Protein AF-B1KES6-F1 (afdb_monomer_lite)

Structure (mmCIF, N/CA/C/O backbone):
data_AF-B1KES6-F1
#
_entry.id   AF-B1KES6-F1
#
loop_
_atom_site.group_PDB
_atom_site.id
_atom_site.type_symbol
_atom_site.label_atom_id
_atom_site.label_alt_id
_atom_site.label_comp_id
_atom_site.label_asym_id
_atom_site.label_entity_id
_atom_site.label_seq_id
_atom_site.pdbx_PDB_ins_code
_atom_site.Cartn_x
_atom_site.Cartn_y
_atom_site.Cartn_z
_atom_site.occupancy
_atom_site.B_iso_or_equiv
_atom_site.auth_seq_id
_atom_site.auth_comp_id
_atom_site.auth_asym_id
_atom_site.auth_atom_id
_atom_site.pdbx_PDB_model_num
ATOM 1 N N . MET A 1 1 ? 25.388 -36.263 8.047 1.00 48.22 1 MET A N 1
ATOM 2 C CA . MET A 1 1 ? 25.508 -34.793 7.873 1.00 48.22 1 MET A CA 1
ATOM 3 C C . MET A 1 1 ? 25.022 -34.279 6.514 1.00 48.22 1 MET A C 1
ATOM 5 O O . MET A 1 1 ? 24.466 -33.194 6.491 1.00 48.22 1 MET A O 1
ATOM 9 N N . ARG A 1 2 ? 25.151 -35.018 5.396 1.00 57.78 2 ARG A N 1
ATOM 10 C CA . ARG A 1 2 ? 24.688 -34.560 4.061 1.00 57.78 2 ARG A CA 1
ATOM 11 C C . ARG A 1 2 ? 23.164 -34.418 3.894 1.00 57.78 2 ARG A C 1
ATOM 13 O O . ARG A 1 2 ? 22.730 -33.565 3.137 1.00 57.78 2 ARG A O 1
ATOM 20 N N . THR A 1 3 ? 22.358 -35.207 4.605 1.00 53.06 3 THR A N 1
ATOM 21 C CA . THR A 1 3 ? 20.883 -35.180 4.518 1.00 53.06 3 THR A CA 1
ATOM 22 C C . THR A 1 3 ? 20.226 -34.039 5.300 1.00 53.06 3 THR A C 1
ATOM 24 O O . THR A 1 3 ? 19.145 -33.600 4.928 1.00 53.06 3 THR A O 1
ATOM 27 N N . LEU A 1 4 ? 20.882 -33.513 6.341 1.00 53.25 4 LEU A N 1
ATOM 28 C CA . LEU A 1 4 ? 20.344 -32.413 7.157 1.00 53.25 4 LEU A CA 1
ATOM 29 C C . LEU A 1 4 ? 20.426 -31.058 6.437 1.00 53.25 4 LEU A C 1
ATOM 31 O O . LEU A 1 4 ? 19.585 -30.193 6.655 1.00 53.25 4 LEU A O 1
ATOM 35 N N . LEU A 1 5 ? 21.399 -30.894 5.535 1.00 55.38 5 LEU A N 1
ATOM 36 C CA . LEU A 1 5 ? 21.588 -29.653 4.781 1.00 55.38 5 LEU A CA 1
ATOM 37 C C . LEU A 1 5 ? 20.519 -29.462 3.684 1.00 55.38 5 LEU A C 1
ATOM 39 O O . LEU A 1 5 ? 20.170 -28.333 3.359 1.00 55.38 5 LEU A O 1
ATOM 43 N N . GLY A 1 6 ? 19.968 -30.556 3.141 1.00 59.88 6 GLY A N 1
ATOM 44 C CA . GLY A 1 6 ? 18.966 -30.518 2.065 1.00 59.88 6 GLY A CA 1
ATOM 45 C C . GLY A 1 6 ? 17.544 -30.170 2.521 1.00 59.88 6 G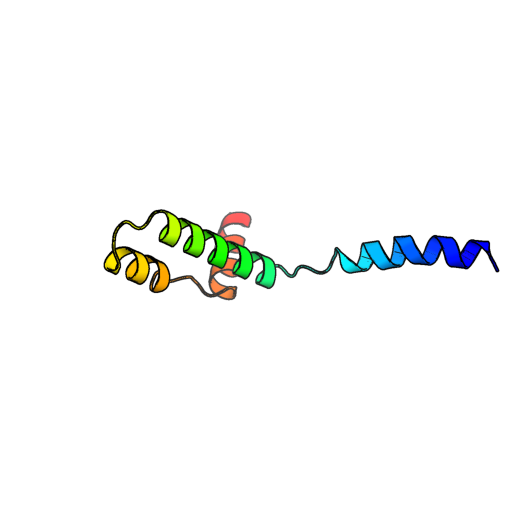LY A C 1
ATOM 46 O O . GLY A 1 6 ? 16.760 -29.661 1.728 1.00 59.88 6 GLY A O 1
ATOM 47 N N . MET A 1 7 ? 17.214 -30.401 3.797 1.00 60.16 7 MET A N 1
ATOM 48 C CA . MET A 1 7 ? 15.876 -30.146 4.355 1.00 60.16 7 MET A CA 1
ATOM 49 C C . MET A 1 7 ? 15.733 -28.734 4.949 1.00 60.16 7 MET A C 1
ATOM 51 O O . MET A 1 7 ? 14.621 -28.237 5.102 1.00 60.16 7 MET A O 1
ATOM 55 N N . ALA A 1 8 ? 16.854 -28.064 5.238 1.00 61.91 8 ALA A N 1
ATOM 56 C CA . ALA A 1 8 ? 16.868 -26.711 5.791 1.00 61.91 8 ALA A CA 1
ATOM 57 C C . ALA A 1 8 ? 16.483 -25.632 4.759 1.00 61.91 8 ALA A C 1
ATOM 59 O O . ALA A 1 8 ? 15.858 -24.637 5.113 1.00 61.91 8 ALA A O 1
ATOM 60 N N . LEU A 1 9 ? 16.812 -25.842 3.479 1.00 67.38 9 LEU A N 1
ATOM 61 C CA . LEU A 1 9 ? 16.535 -24.890 2.399 1.00 67.38 9 LEU A CA 1
ATOM 62 C C . LEU A 1 9 ? 15.029 -24.682 2.112 1.00 67.38 9 LEU A C 1
ATOM 64 O O . LEU A 1 9 ? 14.607 -23.527 2.058 1.00 67.38 9 LEU A O 1
ATOM 68 N N . PRO A 1 10 ? 14.188 -25.730 1.975 1.00 70.44 10 PRO A N 1
ATOM 69 C CA . PRO A 1 10 ? 12.747 -25.537 1.789 1.00 70.44 10 PRO A CA 1
ATOM 70 C C . PRO A 1 10 ? 12.057 -24.973 3.042 1.00 70.44 10 PRO A C 1
ATOM 72 O O . PRO A 1 10 ? 11.148 -24.157 2.915 1.00 70.44 10 PRO A O 1
ATOM 75 N N . LEU A 1 11 ? 12.518 -25.337 4.247 1.00 71.00 11 LEU A N 1
ATOM 76 C CA . LEU A 1 11 ? 11.982 -24.803 5.506 1.00 71.00 11 LEU A CA 1
ATOM 77 C C . LEU A 1 11 ? 12.251 -23.295 5.650 1.00 71.00 11 LEU A C 1
ATOM 79 O O . LEU A 1 11 ? 11.358 -22.535 6.022 1.00 71.00 11 LEU A O 1
ATOM 83 N N . ALA A 1 12 ? 13.460 -22.849 5.301 1.00 68.69 12 ALA A N 1
ATOM 84 C CA . ALA A 1 12 ? 13.820 -21.433 5.323 1.00 68.69 12 ALA A CA 1
ATOM 85 C C . ALA A 1 12 ? 12.967 -20.602 4.348 1.00 68.69 12 ALA A C 1
ATOM 87 O O . ALA A 1 12 ? 12.581 -19.478 4.666 1.00 68.69 12 ALA A O 1
ATOM 88 N N . LEU A 1 13 ? 12.613 -21.172 3.191 1.00 71.00 13 LEU A N 1
ATOM 89 C CA . LEU A 1 13 ? 11.789 -20.497 2.189 1.00 71.00 13 LEU A CA 1
ATOM 90 C C . LEU A 1 13 ? 10.327 -20.345 2.641 1.00 71.00 13 LEU A C 1
ATOM 92 O O . LEU A 1 13 ? 9.711 -19.319 2.371 1.00 71.00 13 LEU A O 1
ATOM 96 N N . THR A 1 14 ? 9.779 -21.316 3.381 1.00 69.12 14 THR A N 1
ATOM 97 C CA . THR A 1 14 ? 8.399 -21.227 3.898 1.00 69.12 14 THR A CA 1
ATOM 98 C C . THR A 1 14 ? 8.201 -20.123 4.939 1.00 69.12 14 THR A C 1
ATOM 100 O O . THR A 1 14 ? 7.155 -19.482 4.942 1.00 69.12 14 THR A O 1
ATOM 103 N N . VAL A 1 15 ? 9.209 -19.836 5.771 1.00 67.50 15 VAL A N 1
ATOM 104 C CA . VAL A 1 15 ? 9.137 -18.761 6.783 1.00 67.50 15 VAL A CA 1
ATOM 105 C C . VAL A 1 15 ? 9.223 -17.372 6.141 1.00 67.50 15 VAL A C 1
ATOM 107 O O . VAL A 1 15 ? 8.671 -16.407 6.664 1.00 67.50 15 VAL A O 1
ATOM 110 N N . ALA A 1 16 ? 9.862 -17.259 4.974 1.00 65.38 16 ALA A N 1
ATOM 111 C CA . ALA A 1 16 ? 9.958 -15.993 4.252 1.00 65.38 16 ALA A CA 1
ATOM 112 C C . ALA A 1 16 ? 8.611 -15.533 3.656 1.00 65.38 16 ALA A C 1
ATOM 114 O O . ALA A 1 16 ? 8.408 -14.339 3.463 1.00 65.38 16 ALA A O 1
ATOM 115 N N . ILE A 1 17 ? 7.679 -16.456 3.387 1.00 65.50 17 ILE A N 1
ATOM 116 C CA . ILE A 1 17 ? 6.396 -16.146 2.727 1.00 65.50 17 ILE A CA 1
ATOM 117 C C . ILE A 1 17 ? 5.292 -15.820 3.751 1.00 65.50 17 ILE A C 1
ATOM 119 O O . ILE A 1 17 ? 4.306 -15.172 3.416 1.00 65.50 17 ILE A O 1
ATOM 123 N N . THR A 1 18 ? 5.459 -16.181 5.028 1.00 67.81 18 THR A N 1
ATOM 124 C CA . THR A 1 18 ? 4.479 -15.880 6.09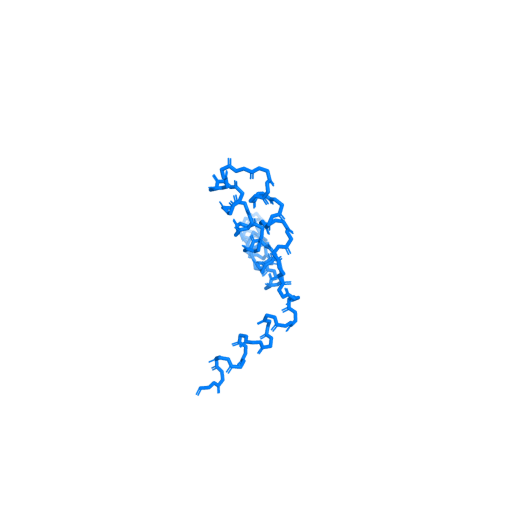4 1.00 67.81 18 THR A CA 1
ATOM 125 C C . THR A 1 18 ? 4.494 -14.419 6.566 1.00 67.81 18 THR A C 1
ATOM 127 O O . THR A 1 18 ? 3.874 -14.096 7.575 1.00 67.81 18 THR A O 1
ATOM 130 N N . GLY A 1 19 ? 5.239 -13.543 5.887 1.00 60.12 19 GLY A N 1
ATOM 131 C CA . GLY A 1 19 ? 5.644 -12.241 6.416 1.00 60.12 19 GLY A CA 1
ATOM 132 C C . GLY A 1 19 ? 4.846 -11.018 5.970 1.00 60.12 19 GLY A C 1
ATOM 133 O O . GLY A 1 19 ? 5.090 -9.957 6.532 1.00 60.12 19 GLY A O 1
ATOM 134 N N . CYS A 1 20 ? 3.920 -11.103 5.008 1.00 69.75 20 CYS A N 1
ATOM 135 C CA . CYS A 1 20 ? 3.150 -9.913 4.628 1.00 69.75 20 CYS A CA 1
ATOM 136 C C . CYS A 1 20 ? 2.217 -9.514 5.774 1.00 69.75 20 CYS A C 1
ATOM 138 O O . CYS A 1 20 ? 1.268 -10.230 6.104 1.00 69.75 20 CYS A O 1
ATOM 140 N N . THR A 1 21 ? 2.478 -8.366 6.390 1.00 84.38 21 THR A N 1
ATOM 141 C CA . THR A 1 21 ? 1.596 -7.834 7.423 1.00 84.38 21 THR A CA 1
ATOM 142 C C . THR A 1 21 ? 0.288 -7.353 6.792 1.00 84.38 21 THR A C 1
ATOM 144 O O . THR A 1 21 ? 0.251 -6.878 5.656 1.00 84.38 21 THR A O 1
ATOM 147 N N . ASN A 1 22 ? -0.809 -7.407 7.551 1.00 86.94 22 ASN A N 1
ATOM 148 C CA . ASN A 1 22 ? -2.099 -6.865 7.104 1.00 86.94 22 ASN A CA 1
ATOM 149 C C . ASN A 1 22 ? -2.013 -5.373 6.729 1.00 86.94 22 ASN A C 1
ATOM 151 O O . ASN A 1 22 ? -2.762 -4.907 5.874 1.00 86.94 22 ASN A O 1
ATOM 155 N N . LYS A 1 23 ? -1.077 -4.634 7.337 1.00 90.44 23 LYS A N 1
ATOM 156 C CA . LYS A 1 23 ? -0.810 -3.230 7.019 1.00 90.44 23 LYS A CA 1
ATOM 157 C C . LYS A 1 23 ? -0.139 -3.063 5.656 1.00 90.44 23 LYS A C 1
ATOM 159 O O . LYS A 1 23 ? -0.558 -2.199 4.895 1.00 90.44 23 LYS A O 1
ATOM 164 N N . GLU A 1 24 ? 0.860 -3.881 5.338 1.00 89.88 24 GLU A N 1
ATOM 165 C CA . GLU A 1 24 ? 1.504 -3.865 4.016 1.00 89.88 24 GLU A CA 1
ATOM 166 C C . GLU A 1 24 ? 0.521 -4.279 2.921 1.00 89.88 24 GLU A C 1
ATOM 168 O O . GLU A 1 24 ? 0.454 -3.639 1.876 1.00 89.88 24 GLU A O 1
ATOM 173 N N . LEU A 1 25 ? -0.311 -5.292 3.183 1.00 89.75 25 LEU A N 1
ATOM 174 C CA . LEU A 1 25 ? -1.367 -5.692 2.255 1.00 89.75 25 LEU A CA 1
ATOM 175 C C . LEU A 1 25 ? -2.398 -4.571 2.044 1.00 89.75 25 LEU A C 1
ATOM 177 O O . LEU A 1 25 ? -2.824 -4.330 0.915 1.00 89.75 25 LEU A O 1
ATOM 181 N N . TYR A 1 26 ? -2.778 -3.865 3.114 1.00 92.06 26 TYR A N 1
ATOM 182 C CA . TYR A 1 26 ? -3.648 -2.694 3.028 1.00 92.06 26 TYR A CA 1
ATOM 183 C C . TYR A 1 26 ? -3.028 -1.593 2.161 1.00 92.06 26 TYR A C 1
ATOM 185 O O . TYR A 1 26 ? -3.674 -1.106 1.237 1.00 92.06 26 TYR A O 1
ATOM 193 N N . GLN A 1 27 ? -1.767 -1.238 2.416 1.00 91.94 27 GLN A N 1
ATOM 194 C CA . GLN A 1 27 ? -1.049 -0.223 1.641 1.00 91.94 27 GLN A CA 1
ATOM 195 C C . GLN A 1 27 ? -0.969 -0.594 0.160 1.00 91.94 27 GLN A C 1
ATOM 197 O O . GLN A 1 27 ? -1.334 0.218 -0.687 1.00 91.94 27 GLN A O 1
ATOM 202 N N . PHE A 1 28 ? -0.606 -1.840 -0.148 1.00 91.75 28 PHE A N 1
ATOM 203 C CA . PHE A 1 28 ? -0.572 -2.334 -1.520 1.00 91.75 28 PHE A CA 1
ATOM 204 C C . PHE A 1 28 ? -1.939 -2.215 -2.212 1.00 91.75 28 PHE A C 1
ATOM 206 O O . PHE A 1 28 ? -2.023 -1.766 -3.353 1.00 91.75 28 PHE A O 1
ATOM 213 N N . GLY A 1 29 ? -3.031 -2.562 -1.522 1.00 91.38 29 GLY A N 1
ATOM 214 C CA . GLY A 1 29 ? -4.387 -2.394 -2.055 1.00 91.38 29 GLY A CA 1
ATOM 215 C C . GLY A 1 29 ? -4.739 -0.932 -2.354 1.00 91.38 29 GLY A C 1
ATOM 216 O O . GLY A 1 29 ? -5.288 -0.631 -3.414 1.00 91.38 29 GLY A O 1
ATOM 217 N N . GLN A 1 30 ? -4.370 -0.015 -1.457 1.00 93.19 30 GLN A N 1
ATOM 218 C CA . GLN A 1 30 ? -4.602 1.422 -1.626 1.00 93.19 30 GLN A CA 1
ATOM 219 C C . GLN A 1 30 ? -3.796 2.028 -2.784 1.00 93.19 30 GLN A C 1
ATOM 221 O O . GLN A 1 30 ? -4.272 2.951 -3.451 1.00 93.19 30 GLN A O 1
ATOM 226 N N . GLU A 1 31 ? -2.581 1.538 -3.020 1.00 92.06 31 GLU A N 1
ATOM 227 C CA . GLU A 1 31 ? -1.745 1.934 -4.159 1.00 92.06 31 GLU A CA 1
ATOM 228 C C . GLU A 1 31 ? -2.309 1.401 -5.479 1.00 92.06 31 GLU A C 1
ATOM 230 O O . GLU A 1 31 ? -2.384 2.138 -6.460 1.00 92.06 31 GLU A O 1
ATOM 235 N N . GLN A 1 32 ? -2.781 0.151 -5.499 1.00 92.94 32 GLN A N 1
ATOM 236 C CA . GLN A 1 32 ? -3.445 -0.434 -6.667 1.00 92.94 32 GLN A CA 1
ATOM 237 C C . GLN A 1 32 ? -4.707 0.341 -7.051 1.00 92.94 32 GLN A C 1
ATOM 239 O O . GLN A 1 32 ? -4.897 0.661 -8.223 1.00 92.94 32 GLN A O 1
ATOM 244 N N . GLN A 1 33 ? -5.549 0.688 -6.073 1.00 90.88 33 GLN A N 1
ATOM 245 C CA . GLN A 1 33 ? -6.765 1.465 -6.317 1.00 90.88 33 GLN A CA 1
ATOM 246 C C . GLN A 1 33 ? -6.450 2.856 -6.888 1.00 90.88 33 GLN A C 1
ATOM 248 O O . GLN A 1 33 ? -7.096 3.295 -7.837 1.00 90.88 33 GLN A O 1
ATOM 253 N N . GLU A 1 34 ? -5.431 3.534 -6.355 1.00 93.69 34 GLU A N 1
ATOM 254 C CA . GLU A 1 34 ? -4.977 4.818 -6.899 1.00 93.69 34 GLU A CA 1
ATOM 255 C C . GLU A 1 34 ? -4.422 4.672 -8.314 1.00 93.69 34 GLU A C 1
ATOM 257 O O . GLU A 1 34 ? -4.778 5.451 -9.194 1.00 93.69 34 GLU A O 1
ATOM 262 N N . SER A 1 35 ? -3.595 3.656 -8.558 1.00 94.06 35 SER A N 1
ATOM 263 C CA . SER A 1 35 ? -3.023 3.419 -9.880 1.00 94.06 35 SER A CA 1
ATOM 264 C 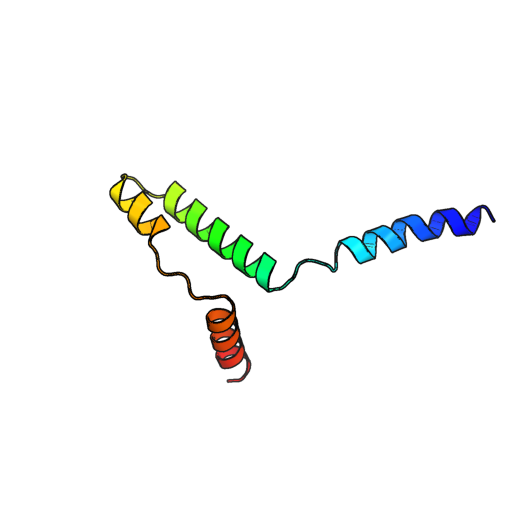C . SER A 1 35 ? -4.100 3.134 -10.927 1.00 94.06 35 SER A C 1
ATOM 266 O O . SER A 1 35 ? -3.976 3.611 -12.053 1.00 94.06 35 SER A O 1
ATOM 268 N N . GLN A 1 36 ? -5.143 2.377 -10.578 1.00 95.25 36 GLN A N 1
ATOM 269 C CA . GLN A 1 36 ? -6.282 2.133 -11.467 1.00 95.25 36 GLN A CA 1
ATOM 270 C C . GLN A 1 36 ? -7.061 3.424 -11.731 1.00 95.25 36 GLN A C 1
ATOM 272 O O . GLN A 1 36 ? -7.283 3.761 -12.889 1.00 95.25 36 GLN A O 1
ATOM 277 N N . CYS A 1 37 ? -7.368 4.198 -10.685 1.00 95.00 37 CYS A N 1
ATOM 278 C CA . CYS A 1 37 ? -8.028 5.500 -10.819 1.00 95.00 37 CYS A CA 1
ATOM 279 C C . CYS A 1 37 ? -7.260 6.430 -11.773 1.00 95.00 37 CYS A C 1
ATOM 281 O O . CYS A 1 37 ? -7.838 7.003 -12.693 1.00 95.00 37 CYS A O 1
ATOM 283 N N . ILE A 1 38 ? -5.937 6.534 -11.606 1.00 95.81 38 ILE A N 1
ATOM 284 C CA . ILE A 1 38 ? -5.081 7.356 -12.473 1.00 95.81 38 ILE A CA 1
ATOM 285 C C . ILE A 1 38 ? -5.061 6.811 -13.905 1.00 95.81 38 ILE A C 1
ATOM 287 O O . ILE A 1 38 ? -5.064 7.597 -14.848 1.00 95.81 38 ILE A O 1
ATOM 291 N N . SER A 1 39 ? -5.051 5.487 -14.083 1.00 95.94 39 SER A N 1
ATOM 292 C CA . SER A 1 39 ? -5.071 4.869 -15.413 1.00 95.94 39 SER A CA 1
ATOM 293 C C . SER A 1 39 ? -6.366 5.146 -16.182 1.00 95.94 39 SER A C 1
ATOM 295 O O . SER A 1 39 ? -6.349 5.121 -17.412 1.00 95.94 39 SER A O 1
ATOM 297 N N . GLU A 1 40 ? -7.475 5.369 -15.480 1.00 96.38 40 GLU A N 1
ATOM 298 C CA . GLU A 1 40 ? -8.787 5.671 -16.066 1.00 96.38 40 GLU A CA 1
ATOM 299 C C . GLU A 1 40 ? -9.040 7.182 -16.214 1.00 96.38 40 GLU A C 1
ATOM 301 O O . GLU A 1 40 ? -9.958 7.598 -16.925 1.00 96.38 40 GLU A O 1
ATOM 306 N N . ALA A 1 41 ? -8.217 8.021 -15.580 1.00 95.38 41 ALA A N 1
ATOM 307 C CA . ALA A 1 41 ? -8.361 9.467 -15.605 1.00 95.38 41 ALA A CA 1
ATOM 308 C C . ALA A 1 41 ? -8.063 10.056 -16.997 1.00 95.38 41 ALA A C 1
ATOM 310 O O . ALA A 1 41 ? -7.017 9.820 -17.598 1.00 95.38 41 ALA A O 1
ATOM 311 N N . VAL A 1 42 ? -8.972 10.906 -17.485 1.00 94.75 42 VAL A N 1
ATOM 312 C CA . VAL A 1 42 ? -8.867 11.537 -18.819 1.00 94.75 42 VAL A CA 1
ATOM 313 C C . VAL A 1 42 ? -8.221 12.931 -18.760 1.00 94.75 42 VAL A C 1
ATOM 315 O O . VAL A 1 42 ? -7.842 13.493 -19.786 1.00 94.75 42 VAL A O 1
ATOM 318 N N . SER A 1 43 ? -8.091 13.524 -17.569 1.00 96.06 43 SER A N 1
ATOM 319 C CA . SER A 1 43 ? -7.543 14.873 -17.382 1.00 96.06 43 SER A CA 1
ATOM 320 C C . SER A 1 43 ? -6.699 15.003 -16.116 1.00 96.06 43 SER A C 1
ATOM 322 O O . SER A 1 43 ? -6.855 14.243 -15.163 1.00 96.06 43 SER A O 1
ATOM 324 N N . GLU A 1 44 ? -5.842 16.024 -16.073 1.00 93.62 44 GLU A N 1
ATOM 325 C CA . GLU A 1 44 ? -4.998 16.316 -14.905 1.00 93.62 44 GLU A CA 1
ATOM 326 C C . GLU A 1 44 ? -5.809 16.582 -13.630 1.00 93.62 44 GLU A C 1
ATOM 328 O O . GLU A 1 44 ? -5.392 16.187 -12.544 1.00 93.62 44 GLU A O 1
ATOM 333 N N . SER A 1 45 ? -6.994 17.192 -13.755 1.00 94.81 45 SER A N 1
ATOM 334 C CA . SER A 1 45 ? -7.907 17.369 -12.619 1.00 94.81 45 SER A CA 1
ATOM 335 C C . SER A 1 45 ? -8.319 16.022 -12.030 1.00 94.81 45 SER A C 1
ATOM 337 O O . SER A 1 45 ? -8.222 15.839 -10.825 1.00 94.81 45 SER A O 1
ATOM 339 N N . GLN A 1 46 ? -8.689 15.056 -12.876 1.00 93.94 46 GLN A N 1
ATOM 340 C CA . GLN A 1 46 ? -9.084 13.719 -12.424 1.00 93.94 46 GLN A CA 1
ATOM 341 C C . GLN A 1 46 ? -7.911 12.965 -11.782 1.00 93.94 46 GLN A C 1
ATOM 343 O O . GLN A 1 46 ? -8.092 12.278 -10.784 1.00 93.94 46 GLN A O 1
ATOM 348 N N . ILE A 1 47 ? -6.687 13.145 -12.290 1.00 94.12 47 ILE A N 1
ATOM 349 C CA . ILE A 1 47 ? -5.478 12.589 -11.660 1.00 94.12 47 ILE A CA 1
ATOM 350 C C . ILE A 1 47 ? -5.273 13.186 -10.258 1.00 94.12 47 ILE A C 1
ATOM 352 O O . ILE A 1 47 ? -4.922 12.464 -9.322 1.00 94.12 47 ILE A O 1
ATOM 356 N N . ASN A 1 48 ? -5.488 14.493 -10.092 1.00 95.06 48 ASN A N 1
ATOM 357 C CA . ASN A 1 48 ? -5.387 15.150 -8.788 1.00 95.06 48 ASN A CA 1
ATOM 358 C C . ASN A 1 48 ? -6.491 14.689 -7.828 1.00 95.06 48 ASN A C 1
ATOM 360 O O . ASN A 1 48 ? -6.217 14.499 -6.642 1.00 95.06 48 ASN A O 1
ATOM 364 N N . ASP A 1 49 ? -7.697 14.436 -8.331 1.00 94.69 49 ASP A N 1
ATOM 365 C CA . ASP A 1 49 ? -8.790 13.860 -7.547 1.00 94.69 49 ASP A CA 1
ATOM 366 C C . ASP A 1 49 ? -8.426 12.442 -7.066 1.00 94.69 49 ASP A C 1
ATOM 368 O O . ASP A 1 49 ? -8.556 12.146 -5.880 1.00 94.69 49 ASP A O 1
ATOM 372 N N . CYS A 1 50 ? -7.844 11.596 -7.929 1.00 93.62 50 CYS A N 1
ATOM 373 C CA . CYS A 1 50 ? -7.357 10.263 -7.543 1.00 93.62 50 CYS A CA 1
ATOM 374 C C . CYS A 1 50 ? -6.295 10.311 -6.431 1.00 93.62 50 CYS A C 1
ATOM 376 O O . CYS A 1 50 ? -6.315 9.489 -5.516 1.00 93.62 50 CYS A O 1
ATOM 378 N N . LYS A 1 51 ? -5.371 11.279 -6.492 1.00 91.56 51 LYS A N 1
ATOM 379 C CA . LYS A 1 51 ? -4.300 11.450 -5.493 1.00 91.56 51 LYS A CA 1
ATOM 380 C C . LYS A 1 51 ? 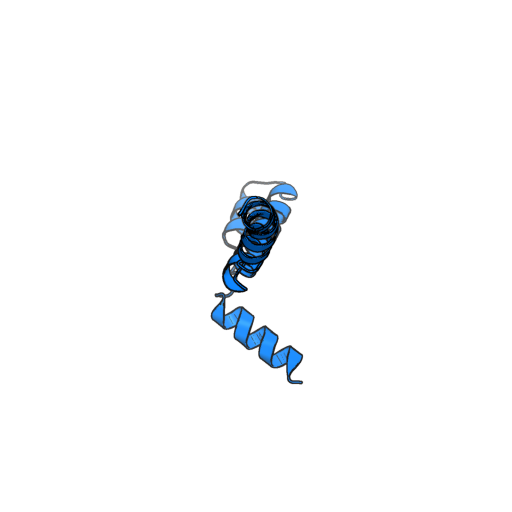-4.786 12.056 -4.179 1.00 91.56 51 LYS A C 1
ATOM 382 O O . LYS A 1 51 ? -4.188 11.815 -3.134 1.00 91.56 51 LYS A O 1
ATOM 387 N N . SER A 1 52 ? -5.828 12.881 -4.238 1.00 89.94 52 SER A N 1
ATOM 388 C CA . SER A 1 52 ? -6.399 13.566 -3.073 1.00 89.94 52 SER A CA 1
ATOM 389 C C . SER A 1 52 ? -7.566 12.813 -2.438 1.00 89.94 52 SER A C 1
ATOM 391 O O . SER A 1 52 ? -8.048 13.228 -1.382 1.00 89.94 52 SER A O 1
ATOM 393 N N . ALA A 1 53 ? -7.992 11.696 -3.040 1.00 85.38 53 ALA A N 1
ATOM 394 C CA . ALA A 1 53 ? -8.991 10.805 -2.478 1.00 85.38 53 ALA A CA 1
ATOM 395 C C . ALA A 1 53 ? -8.623 10.459 -1.028 1.00 85.38 53 ALA A C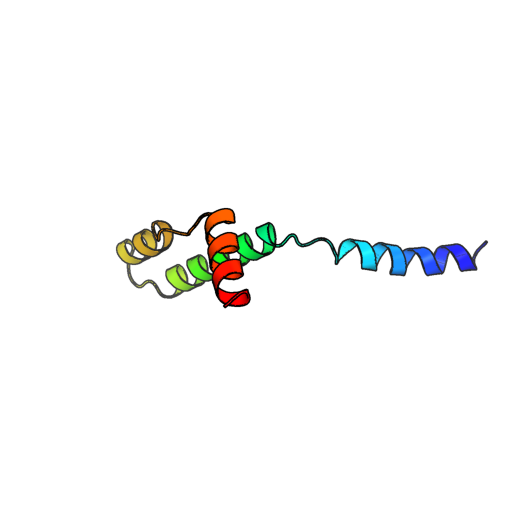 1
ATOM 397 O O . ALA A 1 53 ? -7.539 9.940 -0.746 1.00 85.38 53 ALA A O 1
ATOM 398 N N . ASN A 1 54 ? -9.522 10.780 -0.095 1.00 79.31 54 ASN A N 1
ATOM 399 C CA . ASN A 1 54 ? -9.300 10.494 1.313 1.00 79.31 54 ASN A CA 1
ATOM 400 C C . ASN A 1 54 ? -9.313 8.976 1.511 1.00 79.31 54 ASN A C 1
ATOM 402 O O . ASN A 1 54 ? -10.327 8.310 1.304 1.00 79.31 54 ASN A O 1
ATOM 406 N N . LYS A 1 55 ? -8.156 8.443 1.887 1.00 84.38 55 LYS A N 1
ATOM 407 C CA . LYS A 1 55 ? -7.961 7.039 2.218 1.00 84.38 55 LYS A CA 1
ATOM 408 C C . LYS A 1 55 ? -7.949 6.931 3.742 1.00 84.38 55 LYS A C 1
ATOM 410 O O . LYS A 1 55 ? -7.116 7.611 4.349 1.00 84.38 55 LYS A O 1
ATOM 415 N N . PRO A 1 56 ? -8.801 6.091 4.362 1.00 89.12 56 PRO A N 1
ATOM 416 C CA . PRO A 1 56 ? -8.764 5.923 5.807 1.00 89.12 56 PRO A CA 1
ATOM 417 C C . PRO A 1 56 ? -7.366 5.480 6.247 1.00 89.12 56 PRO A C 1
ATOM 419 O O . PRO A 1 56 ? -6.612 4.840 5.501 1.00 89.12 56 PRO A O 1
ATOM 422 N N . SER A 1 57 ? -6.984 5.808 7.473 1.00 93.00 57 SER A N 1
ATOM 423 C CA . SER A 1 57 ? -5.798 5.199 8.061 1.00 93.00 57 SER A CA 1
ATOM 424 C C . SER A 1 57 ? -5.997 3.685 8.189 1.00 93.00 57 SER A C 1
ATOM 426 O O . SER A 1 57 ? -7.119 3.178 8.233 1.00 93.00 57 SER A O 1
ATOM 428 N N . TYR A 1 58 ? -4.897 2.935 8.276 1.00 93.88 58 TYR A N 1
ATOM 429 C CA . TYR A 1 58 ? -4.977 1.485 8.471 1.00 93.88 58 TYR A CA 1
ATOM 430 C C . TYR A 1 58 ? -5.781 1.102 9.729 1.00 93.88 58 TYR A C 1
ATOM 432 O O . TYR A 1 58 ? -6.507 0.112 9.711 1.00 93.88 58 TYR A O 1
ATOM 440 N N . GLU A 1 59 ? -5.692 1.893 10.802 1.00 94.56 59 GLU A N 1
ATOM 441 C CA . GLU A 1 59 ? -6.433 1.636 12.044 1.00 94.56 59 GLU A CA 1
ATOM 442 C C . GLU A 1 59 ? -7.938 1.878 11.884 1.00 94.56 59 GLU A C 1
ATOM 444 O O . GLU A 1 59 ? -8.741 1.096 12.392 1.00 94.56 59 GLU A O 1
ATOM 449 N N . GLU A 1 60 ? -8.334 2.918 11.144 1.00 94.31 60 GLU A N 1
ATOM 450 C CA . GLU A 1 60 ? -9.743 3.169 10.813 1.00 94.31 60 GLU A CA 1
ATOM 451 C C . GLU A 1 60 ? -10.305 2.039 9.955 1.00 94.31 60 GLU A C 1
ATOM 453 O O . GLU A 1 60 ? -11.312 1.434 10.322 1.00 94.31 60 GLU A O 1
ATOM 458 N N . TYR A 1 61 ? -9.590 1.668 8.891 1.00 92.88 61 TYR A N 1
ATOM 459 C CA . TYR A 1 61 ? -9.935 0.520 8.057 1.00 92.88 61 TYR A CA 1
ATOM 460 C C . TYR A 1 61 ? -10.085 -0.764 8.884 1.00 92.88 61 TYR A C 1
ATOM 462 O O . TYR A 1 61 ? -11.064 -1.496 8.738 1.00 92.88 61 TYR A O 1
ATOM 470 N N . LYS A 1 62 ? -9.129 -1.051 9.775 1.00 93.62 62 LYS A N 1
ATOM 471 C CA . LYS A 1 62 ? -9.158 -2.246 10.621 1.00 93.62 62 LYS A CA 1
ATOM 472 C C . LYS A 1 62 ? -10.390 -2.250 11.524 1.00 93.62 62 LYS A C 1
ATOM 474 O O . LYS A 1 62 ? -11.089 -3.259 11.588 1.00 93.62 62 LYS A O 1
ATOM 479 N N . LYS A 1 63 ? -10.685 -1.121 12.172 1.00 94.75 63 LYS A N 1
ATOM 480 C CA . LYS A 1 63 ? -11.859 -0.963 13.037 1.00 94.75 63 LYS A CA 1
ATOM 481 C C . LYS A 1 63 ? -13.166 -1.178 12.268 1.00 94.75 63 LYS A C 1
ATOM 483 O O . LYS A 1 63 ? -14.043 -1.889 12.750 1.00 94.75 63 LYS A O 1
ATOM 488 N N . GLU A 1 64 ? -13.300 -0.587 11.083 1.00 91.75 64 GLU A N 1
ATOM 489 C CA . GLU A 1 64 ? -14.481 -0.762 10.226 1.00 91.75 64 GLU A CA 1
ATOM 490 C C . GLU A 1 64 ? -14.650 -2.219 9.791 1.00 91.75 64 GLU A C 1
ATOM 492 O O . GLU A 1 64 ? -15.741 -2.782 9.868 1.00 91.75 64 GLU A O 1
ATOM 497 N N . ARG A 1 65 ? -13.552 -2.866 9.391 1.00 90.81 65 ARG A N 1
ATOM 498 C CA . ARG A 1 65 ? -13.540 -4.282 9.011 1.00 90.81 65 ARG A CA 1
ATOM 499 C C . ARG A 1 65 ? -13.969 -5.189 10.157 1.00 90.81 65 ARG A C 1
ATOM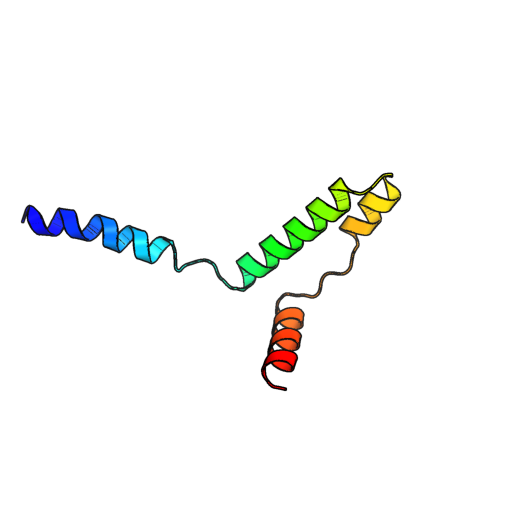 501 O O . ARG A 1 65 ? -14.755 -6.105 9.936 1.00 90.81 65 ARG A O 1
ATOM 508 N N . GLU A 1 66 ? -13.472 -4.944 11.363 1.00 92.56 66 GLU A N 1
ATOM 509 C CA . GLU A 1 66 ? -13.853 -5.705 12.556 1.00 92.56 66 GLU A CA 1
ATOM 510 C C . GLU A 1 66 ? -15.328 -5.491 12.920 1.00 92.56 66 GLU A C 1
ATOM 512 O O . GLU A 1 66 ? -16.008 -6.448 13.291 1.00 92.56 66 GLU A O 1
ATOM 517 N N . ALA A 1 67 ? -15.854 -4.274 12.749 1.00 92.38 67 ALA A N 1
ATOM 518 C CA . ALA A 1 67 ? -17.266 -3.976 12.982 1.00 92.38 67 ALA A CA 1
ATOM 519 C C . ALA A 1 67 ? -18.204 -4.740 12.028 1.00 92.38 67 ALA A C 1
ATOM 521 O O . ALA A 1 67 ? -19.271 -5.169 12.448 1.00 92.38 67 ALA A O 1
ATOM 522 N N . VAL A 1 68 ? -17.794 -4.952 10.771 1.00 91.94 68 VAL A N 1
ATOM 523 C CA . VAL A 1 68 ? -18.561 -5.736 9.780 1.00 91.94 68 VAL A CA 1
ATOM 524 C C . VAL A 1 68 ? -18.453 -7.242 10.027 1.00 91.94 68 VAL A C 1
ATOM 526 O O . VAL A 1 68 ? -19.404 -7.979 9.808 1.00 91.94 68 VAL A O 1
ATOM 529 N N . VAL A 1 69 ? -17.290 -7.729 10.460 1.00 87.44 69 VAL A N 1
ATOM 530 C CA . VAL A 1 69 ? -17.083 -9.169 10.702 1.00 87.44 69 VAL A CA 1
ATOM 531 C C . VAL A 1 69 ? -17.738 -9.636 12.011 1.00 87.44 69 VAL A C 1
ATOM 533 O O . VAL A 1 69 ? -18.014 -10.824 12.162 1.00 87.44 69 VAL A O 1
ATOM 536 N N . SER A 1 70 ? -17.985 -8.726 12.956 1.00 75.19 70 SER A N 1
ATOM 537 C CA . SER A 1 70 ? -18.593 -9.027 14.263 1.00 75.19 70 SER A CA 1
ATOM 538 C C . SER A 1 70 ? -20.111 -8.806 14.340 1.00 75.19 70 SER A C 1
ATOM 540 O O . SER A 1 70 ? -20.689 -9.061 15.398 1.00 75.19 70 SER A O 1
ATOM 542 N N . SER A 1 71 ? -20.749 -8.354 13.252 1.00 55.44 71 SER A N 1
ATOM 543 C CA . SER A 1 71 ? -22.207 -8.174 13.128 1.00 55.44 71 SER A CA 1
ATOM 544 C C . SER A 1 71 ? -22.902 -9.414 12.579 1.00 55.44 71 SER A C 1
ATOM 546 O O . SER A 1 71 ? -23.948 -9.797 13.145 1.00 55.44 71 SER A O 1
#

Secondary structure (DSSP, 8-state):
-HHHHHHHHHHHHHHHHTT--HHHHHHHHHHHHHHHHHHH--SHHHHHHHHH--PPPHHHHHHHHHHHHT-

pLDDT: mean 83.2, std 14.15, range [48.22, 96.38]

Organism: Shewanella woodyi (strain ATCC 51908 / MS32) (NCBI:txid392500)

Foldseek 3Di:
DVVVVVVVVVVVVVVVVVPCDPQNVLVVVLVVQLVVQCVPDPDPVSNVCSVPPDDDHPVVVVVVVVVVVVD

Sequence (71 aa):
MRTLLGMALPLALTVAITGCTNKELYQFGQEQQESQCISEAVSESQINDCKSANKPSYEEYKKEREAVVSS

Radius of gyration: 20.14 Å; chains: 1; bounding box: 48×52×33 Å